Protein AF-A0A6N9YIL5-F1 (afdb_monomer_lite)

Structure (mmCIF, N/CA/C/O backbone):
data_AF-A0A6N9YIL5-F1
#
_entry.id   AF-A0A6N9YIL5-F1
#
loop_
_atom_site.group_PDB
_atom_site.id
_atom_site.type_symbol
_atom_site.label_atom_id
_atom_site.label_alt_id
_atom_site.label_comp_id
_atom_site.label_asym_id
_atom_site.label_entity_id
_atom_site.label_seq_id
_atom_site.pdbx_PDB_ins_code
_atom_site.Cartn_x
_atom_site.Cartn_y
_atom_site.Cartn_z
_atom_site.occupancy
_atom_site.B_iso_or_equiv
_atom_site.auth_seq_id
_atom_site.auth_comp_id
_atom_site.auth_asym_id
_atom_site.auth_atom_id
_atom_site.pdbx_PDB_model_num
ATOM 1 N N . MET A 1 1 ? 36.098 5.015 -19.341 1.00 90.00 1 MET A N 1
ATOM 2 C CA . MET A 1 1 ? 34.855 4.485 -19.940 1.00 90.00 1 MET A CA 1
ATOM 3 C C . MET A 1 1 ? 35.138 4.048 -21.368 1.00 90.00 1 MET A C 1
ATOM 5 O O . MET A 1 1 ? 35.961 4.686 -22.015 1.00 90.00 1 MET A O 1
ATOM 9 N N . ARG A 1 2 ? 34.503 2.974 -21.845 1.00 93.44 2 ARG A N 1
ATOM 10 C CA . ARG A 1 2 ? 34.667 2.444 -23.203 1.00 93.44 2 ARG A CA 1
ATOM 11 C C . ARG A 1 2 ? 33.341 1.907 -23.737 1.00 93.44 2 ARG A C 1
ATOM 13 O O . ARG A 1 2 ? 32.679 1.132 -23.049 1.00 93.44 2 ARG A O 1
ATOM 20 N N . PHE A 1 3 ? 33.010 2.292 -24.968 1.00 94.31 3 PHE A N 1
ATOM 21 C CA . PHE A 1 3 ? 31.933 1.677 -25.737 1.00 94.31 3 PHE A CA 1
ATOM 22 C C . PHE A 1 3 ? 32.391 0.345 -26.330 1.00 94.31 3 PHE A C 1
ATOM 24 O O . PHE A 1 3 ? 33.529 0.212 -26.794 1.00 94.31 3 PHE A O 1
ATOM 31 N N . ARG A 1 4 ? 31.501 -0.643 -26.320 1.00 94.94 4 ARG A N 1
ATOM 32 C CA . ARG A 1 4 ? 31.689 -1.943 -26.968 1.00 94.94 4 ARG A CA 1
ATOM 33 C C . ARG A 1 4 ? 30.410 -2.325 -27.693 1.00 94.94 4 ARG A C 1
ATOM 35 O O . ARG A 1 4 ? 29.337 -2.195 -27.113 1.00 94.94 4 ARG A O 1
ATOM 42 N N . LEU A 1 5 ? 30.534 -2.814 -28.924 1.00 96.19 5 LEU A N 1
ATOM 43 C CA . LEU A 1 5 ? 29.415 -3.436 -29.628 1.00 96.19 5 LEU A CA 1
ATOM 44 C C . LEU A 1 5 ? 28.985 -4.708 -28.892 1.00 96.19 5 LEU A C 1
ATOM 46 O O . LEU A 1 5 ? 29.824 -5.466 -28.397 1.00 96.19 5 LEU A O 1
ATOM 50 N N . LEU A 1 6 ? 27.677 -4.913 -28.814 1.00 93.75 6 LEU A N 1
ATOM 51 C CA . LEU A 1 6 ? 27.057 -6.111 -28.269 1.00 93.75 6 LEU A CA 1
ATOM 52 C C . LEU A 1 6 ? 26.468 -6.917 -29.429 1.00 93.75 6 LEU A C 1
ATOM 54 O O . LEU A 1 6 ? 25.328 -6.699 -29.831 1.00 93.75 6 LEU A O 1
ATOM 58 N N . GLY A 1 7 ? 27.258 -7.849 -29.959 1.00 93.19 7 GLY A N 1
ATOM 59 C CA . GLY A 1 7 ? 26.886 -8.643 -31.131 1.00 93.19 7 GLY A CA 1
ATOM 60 C C . GLY A 1 7 ? 27.132 -7.918 -32.454 1.00 93.19 7 GLY A C 1
ATOM 61 O O . GLY A 1 7 ? 27.893 -6.949 -32.516 1.00 93.19 7 GLY A O 1
ATOM 62 N N . ASP A 1 8 ? 26.502 -8.432 -33.507 1.00 95.44 8 ASP A N 1
ATOM 63 C CA . ASP A 1 8 ? 26.689 -7.957 -34.876 1.00 95.44 8 ASP A CA 1
ATOM 64 C C . ASP A 1 8 ? 25.850 -6.708 -35.185 1.00 95.44 8 ASP A C 1
ATOM 66 O O . ASP A 1 8 ? 24.827 -6.430 -34.553 1.00 95.44 8 ASP A O 1
ATOM 70 N N . VAL A 1 9 ? 26.293 -5.955 -36.193 1.00 95.50 9 VAL A N 1
ATOM 71 C CA . VAL A 1 9 ? 25.553 -4.822 -36.759 1.00 95.50 9 VAL A CA 1
ATOM 72 C C . VAL A 1 9 ? 24.594 -5.351 -37.825 1.00 95.50 9 VAL A C 1
ATOM 74 O O . VAL A 1 9 ? 25.020 -5.993 -38.783 1.00 95.50 9 VAL A O 1
ATOM 77 N N . ASP A 1 10 ? 23.309 -5.049 -37.677 1.00 95.25 10 ASP A N 1
ATOM 78 C CA . ASP A 1 10 ? 22.252 -5.416 -38.619 1.00 95.25 10 ASP A CA 1
ATOM 79 C C . ASP A 1 10 ? 22.014 -4.256 -39.594 1.00 95.25 10 ASP A C 1
ATOM 81 O O . ASP A 1 10 ? 21.494 -3.214 -39.196 1.00 95.25 10 ASP A O 1
ATOM 85 N N . ALA A 1 11 ? 22.447 -4.398 -40.849 1.00 93.00 11 ALA A N 1
ATOM 86 C CA . ALA A 1 11 ? 22.425 -3.325 -41.842 1.00 93.00 11 ALA A CA 1
ATOM 87 C C . ALA A 1 11 ? 21.609 -3.694 -43.086 1.00 93.00 11 ALA A C 1
ATOM 89 O O . ALA A 1 11 ? 21.810 -4.747 -43.692 1.00 93.00 11 ALA A O 1
ATOM 90 N N . HIS A 1 12 ? 20.714 -2.796 -43.502 1.00 90.19 12 HIS A N 1
ATOM 91 C CA . HIS A 1 12 ? 19.836 -2.996 -44.650 1.00 90.19 12 HIS A CA 1
ATOM 92 C C . HIS A 1 12 ? 19.341 -1.660 -45.232 1.00 90.19 12 HIS A C 1
ATOM 94 O O . HIS A 1 12 ? 18.956 -0.764 -44.487 1.00 90.19 12 HIS A O 1
ATOM 100 N N . HIS A 1 13 ? 19.330 -1.524 -46.566 1.00 89.75 13 HIS A N 1
ATOM 101 C CA . HIS A 1 13 ? 18.801 -0.358 -47.305 1.00 89.75 13 HIS A CA 1
ATOM 102 C C . HIS A 1 13 ? 19.190 1.026 -46.737 1.00 89.75 13 HIS A C 1
ATOM 104 O O . HIS A 1 13 ? 18.329 1.876 -46.512 1.00 89.75 13 HIS A O 1
ATOM 110 N N . GLY A 1 14 ? 20.482 1.260 -46.486 1.00 92.44 14 GLY A N 1
ATOM 111 C CA . GLY A 1 14 ? 20.960 2.554 -45.974 1.00 92.44 14 GLY A CA 1
ATOM 112 C C . GLY A 1 14 ? 20.633 2.804 -44.498 1.00 92.44 14 GLY A C 1
ATOM 113 O O . GLY A 1 14 ? 20.728 3.933 -44.027 1.00 92.44 14 GLY A O 1
ATOM 114 N N . GLN A 1 15 ? 20.249 1.767 -43.755 1.00 95.81 15 GLN A N 1
ATOM 115 C CA . GLN A 1 15 ? 20.054 1.810 -42.311 1.00 95.81 15 GLN A CA 1
ATOM 116 C C . GLN A 1 15 ? 20.918 0.754 -41.638 1.00 95.81 15 GLN A C 1
ATOM 118 O O . GLN A 1 15 ? 21.171 -0.305 -42.213 1.00 95.81 15 GLN A O 1
ATOM 123 N N . ALA A 1 16 ? 21.353 1.027 -40.414 1.00 95.88 16 ALA A N 1
ATOM 124 C CA . ALA A 1 16 ? 22.000 0.038 -39.570 1.00 95.88 16 ALA A CA 1
ATOM 125 C C . ALA A 1 16 ? 21.483 0.135 -38.138 1.00 95.88 16 ALA A C 1
ATOM 127 O O . ALA A 1 16 ? 21.302 1.224 -37.603 1.00 95.88 16 ALA A O 1
ATOM 128 N N . ARG A 1 17 ? 21.268 -1.017 -37.515 1.00 96.44 17 ARG A N 1
ATOM 129 C CA . ARG A 1 17 ? 20.918 -1.158 -36.108 1.00 96.44 17 ARG A CA 1
ATOM 130 C C . ARG A 1 17 ? 22.032 -1.909 -35.402 1.00 96.44 17 ARG A C 1
ATOM 132 O O . ARG A 1 17 ? 22.473 -2.957 -35.870 1.00 96.44 17 ARG A O 1
ATOM 139 N N . PHE A 1 18 ? 22.459 -1.409 -34.253 1.00 96.75 18 PHE A N 1
ATOM 140 C CA . PHE A 1 18 ? 23.484 -2.071 -33.455 1.00 96.75 18 PHE A CA 1
ATOM 141 C C . PHE A 1 18 ? 23.266 -1.840 -31.970 1.00 96.75 18 PHE A C 1
ATOM 143 O O . PHE A 1 18 ? 22.804 -0.782 -31.548 1.00 96.75 18 PHE A O 1
ATOM 150 N N . ARG A 1 19 ? 23.619 -2.845 -31.171 1.00 97.50 19 ARG A N 1
ATOM 151 C CA . ARG A 1 19 ? 23.591 -2.754 -29.713 1.00 97.50 19 ARG A CA 1
ATOM 152 C C . ARG A 1 19 ? 24.973 -2.409 -29.190 1.00 97.50 19 ARG A C 1
ATOM 154 O O . ARG A 1 19 ? 25.985 -2.833 -29.752 1.00 97.50 19 ARG A O 1
ATOM 161 N N . TRP A 1 20 ? 25.027 -1.673 -28.093 1.00 96.94 20 TRP A N 1
ATOM 162 C CA . TRP A 1 20 ? 26.274 -1.250 -27.480 1.00 96.94 20 TRP A CA 1
ATOM 163 C C . TRP A 1 20 ? 26.178 -1.227 -25.952 1.00 96.94 20 TRP A C 1
ATOM 165 O O . TRP A 1 20 ? 25.104 -1.138 -25.361 1.00 96.94 20 TRP A O 1
ATOM 175 N N . ALA A 1 21 ? 27.337 -1.318 -25.307 1.00 96.12 21 ALA A N 1
ATOM 176 C CA . ALA A 1 21 ? 27.515 -1.168 -23.869 1.00 96.12 21 ALA A CA 1
ATOM 177 C C . ALA A 1 21 ? 28.575 -0.105 -23.571 1.00 96.12 21 ALA A C 1
ATOM 179 O O . ALA A 1 21 ? 29.619 -0.079 -24.226 1.00 96.12 21 ALA A O 1
ATOM 180 N N . LEU A 1 22 ? 28.348 0.708 -22.538 1.00 95.81 22 LEU A N 1
ATOM 181 C CA . LEU A 1 22 ? 29.335 1.618 -21.958 1.00 95.81 22 LEU A CA 1
ATOM 182 C C . LEU A 1 22 ? 29.751 1.102 -20.580 1.00 95.81 22 LEU A C 1
ATOM 184 O O . LEU A 1 22 ? 28.914 0.933 -19.695 1.00 95.81 22 LEU A O 1
ATOM 188 N N . ALA A 1 23 ? 31.048 0.868 -20.390 1.00 93.56 23 ALA A N 1
ATOM 189 C CA . ALA A 1 23 ? 31.595 0.360 -19.131 1.00 93.56 23 ALA A CA 1
ATOM 190 C C . ALA A 1 23 ? 32.925 1.044 -18.765 1.00 93.56 23 ALA A C 1
ATOM 192 O O . ALA A 1 23 ? 33.655 1.500 -19.659 1.00 93.56 23 ALA A O 1
ATOM 193 N N . PRO A 1 24 ? 33.313 1.083 -17.478 1.00 93.69 24 PRO A N 1
ATOM 194 C CA . PRO A 1 24 ? 34.721 1.160 -17.104 1.00 93.69 24 PRO A CA 1
ATOM 195 C C . PRO A 1 24 ? 35.503 -0.009 -17.729 1.00 93.69 24 PRO A C 1
ATOM 197 O O . PRO A 1 24 ? 34.929 -1.026 -18.120 1.00 93.69 24 PRO A O 1
ATOM 200 N N . VAL A 1 25 ? 36.818 0.151 -17.880 1.00 90.12 25 VAL A N 1
ATOM 201 C CA . VAL A 1 25 ? 37.656 -0.918 -18.445 1.00 90.12 25 VAL A CA 1
ATOM 202 C C . VAL A 1 25 ? 37.579 -2.140 -17.519 1.00 90.12 25 VAL A C 1
ATOM 204 O O . VAL A 1 25 ? 37.615 -1.979 -16.303 1.00 90.12 25 VAL A O 1
ATOM 207 N N . ASP A 1 26 ? 37.394 -3.327 -18.101 1.00 85.88 26 ASP A N 1
ATOM 208 C CA . ASP A 1 26 ? 37.280 -4.620 -17.402 1.00 85.88 26 ASP A CA 1
ATOM 209 C C . ASP A 1 26 ? 36.191 -4.690 -16.315 1.00 85.88 26 ASP A C 1
ATOM 211 O O . ASP A 1 26 ? 36.299 -5.441 -15.350 1.00 85.88 26 ASP A O 1
ATOM 215 N N . SER A 1 27 ? 35.124 -3.904 -16.472 1.00 89.31 27 SER A N 1
ATOM 216 C CA . SER A 1 27 ? 33.974 -3.868 -15.559 1.00 89.31 27 SER A CA 1
ATOM 217 C C . SER A 1 27 ? 32.656 -4.136 -16.290 1.00 89.31 27 SER A C 1
ATOM 219 O O . SER A 1 27 ? 32.584 -4.100 -17.526 1.00 89.31 27 SER A O 1
ATOM 221 N N . GLU A 1 28 ? 31.593 -4.385 -15.525 1.00 89.38 28 GLU A N 1
ATOM 222 C CA . GLU A 1 28 ? 30.248 -4.535 -16.079 1.00 89.38 28 GLU A CA 1
ATOM 223 C C . GLU A 1 28 ? 29.730 -3.232 -16.725 1.00 89.38 28 GLU A C 1
ATOM 225 O O . GLU A 1 28 ? 30.104 -2.130 -16.303 1.00 89.38 28 GLU A O 1
ATOM 230 N N . PRO A 1 29 ? 28.878 -3.330 -17.766 1.00 90.25 29 PRO A N 1
ATOM 231 C CA . PRO A 1 29 ? 28.235 -2.171 -18.375 1.00 90.25 29 PRO A CA 1
ATOM 232 C C . PRO A 1 29 ? 27.366 -1.390 -17.390 1.00 90.25 29 PRO A C 1
ATOM 234 O O . PRO A 1 29 ? 26.457 -1.944 -16.775 1.00 90.25 29 PRO A O 1
ATOM 237 N N . VAL A 1 30 ? 27.602 -0.081 -17.319 1.00 90.44 30 VAL A N 1
ATOM 238 C CA . VAL A 1 30 ? 26.740 0.863 -16.591 1.00 90.44 30 VAL A CA 1
ATOM 239 C C . VAL A 1 30 ? 25.609 1.390 -17.470 1.00 90.44 30 VAL A C 1
ATOM 241 O O . VAL A 1 30 ? 24.581 1.813 -16.953 1.00 90.44 30 VAL A O 1
ATOM 244 N N . VAL A 1 31 ? 25.784 1.344 -18.795 1.00 93.25 31 VAL A N 1
ATOM 245 C CA . VAL A 1 31 ? 24.743 1.670 -19.775 1.00 93.25 31 VAL A CA 1
ATOM 246 C C . VAL A 1 31 ? 24.722 0.600 -20.860 1.00 93.25 31 VAL A C 1
ATOM 248 O O . VAL A 1 31 ? 25.783 0.189 -21.341 1.00 93.25 31 VAL A O 1
ATOM 251 N N . ILE A 1 32 ? 23.528 0.161 -21.243 1.00 94.06 32 ILE A N 1
ATOM 252 C CA . ILE A 1 32 ? 23.272 -0.716 -22.386 1.00 94.06 32 ILE A CA 1
ATOM 253 C C . ILE A 1 32 ? 22.226 -0.023 -23.250 1.00 94.06 32 ILE A C 1
ATOM 255 O O . ILE A 1 32 ? 21.231 0.481 -22.734 1.00 94.06 32 ILE A O 1
ATOM 259 N N . GLY A 1 33 ? 22.453 0.008 -24.554 1.00 94.56 33 GLY A N 1
ATOM 260 C CA . GLY A 1 33 ? 21.517 0.605 -25.491 1.00 94.56 33 GLY A CA 1
ATOM 261 C C . GLY A 1 33 ? 21.621 -0.004 -26.873 1.00 94.56 33 GLY A C 1
ATOM 262 O O . GLY A 1 33 ? 22.456 -0.876 -27.147 1.00 94.56 33 GLY A O 1
ATOM 263 N N . PHE A 1 34 ? 20.764 0.479 -27.757 1.00 96.25 34 PHE A N 1
ATOM 264 C CA . PHE A 1 34 ? 20.868 0.228 -29.178 1.00 96.25 34 PHE A CA 1
ATOM 265 C C . PHE A 1 34 ? 20.552 1.499 -29.947 1.00 96.25 34 PHE A C 1
ATOM 267 O O . PHE A 1 34 ? 19.676 2.273 -29.568 1.00 96.25 34 PHE A O 1
ATOM 274 N N . ASP A 1 35 ? 21.249 1.673 -31.061 1.00 96.81 35 ASP A N 1
ATOM 275 C CA . ASP A 1 35 ? 21.039 2.806 -31.944 1.00 96.81 35 ASP A CA 1
ATOM 276 C C . ASP A 1 35 ? 20.589 2.294 -33.309 1.00 96.81 35 ASP A C 1
ATOM 278 O O . ASP A 1 35 ? 21.014 1.229 -33.775 1.00 96.81 35 ASP A O 1
ATOM 282 N N . VAL A 1 36 ? 19.732 3.077 -33.955 1.00 96.81 36 VAL A N 1
ATOM 283 C CA . VAL A 1 36 ? 19.410 2.947 -35.374 1.00 96.81 36 VAL A CA 1
ATOM 284 C C . VAL A 1 36 ? 19.968 4.167 -36.087 1.00 96.81 36 VAL A C 1
ATOM 286 O O . VAL A 1 36 ? 19.649 5.304 -35.737 1.00 96.81 36 VAL A O 1
ATOM 289 N N . VAL A 1 37 ? 20.804 3.937 -37.092 1.00 97.25 37 VAL A N 1
ATOM 290 C CA . VAL A 1 37 ? 21.405 4.987 -37.911 1.00 97.25 37 VAL A CA 1
ATOM 291 C C . VAL A 1 37 ? 20.920 4.888 -39.347 1.00 97.25 37 VAL A C 1
ATOM 293 O O . VAL A 1 37 ? 20.728 3.788 -39.863 1.00 97.25 37 VAL A O 1
ATOM 296 N N . THR A 1 38 ? 20.753 6.030 -40.008 1.00 97.38 38 THR A N 1
ATOM 297 C CA . THR A 1 38 ? 20.577 6.108 -41.466 1.00 97.38 38 THR A CA 1
ATOM 298 C C . THR A 1 38 ? 21.842 6.681 -42.091 1.00 97.38 38 THR A C 1
ATOM 300 O O . THR A 1 38 ? 22.466 7.573 -41.511 1.00 97.38 38 THR A O 1
ATOM 303 N N . VAL A 1 39 ? 22.208 6.203 -43.277 1.00 95.62 39 VAL A N 1
ATOM 304 C CA . VAL A 1 39 ? 23.329 6.716 -44.073 1.00 95.62 39 VAL A CA 1
ATOM 305 C C . VAL A 1 39 ? 22.845 7.233 -45.428 1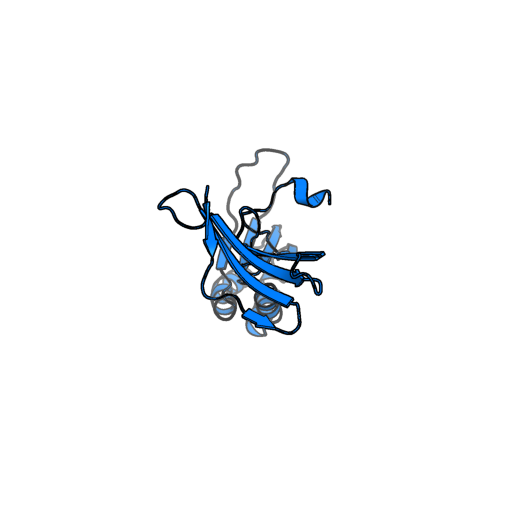.00 95.62 39 VAL A C 1
ATOM 307 O O . VAL A 1 39 ? 21.826 6.771 -45.939 1.00 95.62 39 VAL A O 1
ATOM 310 N N . ASN A 1 40 ? 23.547 8.209 -46.002 1.00 93.44 40 ASN A N 1
ATOM 311 C CA . ASN A 1 40 ? 23.330 8.634 -47.387 1.00 93.44 40 ASN A CA 1
ATOM 312 C C . ASN A 1 40 ? 24.062 7.710 -48.384 1.00 93.44 40 ASN A C 1
ATOM 314 O O . ASN A 1 40 ? 24.760 6.778 -47.983 1.00 93.44 40 ASN A O 1
ATOM 318 N N . ASP A 1 41 ? 23.933 7.998 -49.682 1.00 90.81 41 ASP A N 1
ATOM 319 C CA . ASP A 1 41 ? 24.562 7.216 -50.761 1.00 90.81 41 ASP A CA 1
ATOM 320 C C . ASP A 1 41 ? 26.103 7.216 -50.703 1.00 90.81 41 ASP A C 1
ATOM 322 O O . ASP A 1 41 ? 26.739 6.278 -51.180 1.00 90.81 41 ASP A O 1
ATOM 326 N N . ASP A 1 42 ? 26.707 8.222 -50.059 1.00 92.31 42 ASP A N 1
ATOM 327 C CA . ASP A 1 42 ? 28.155 8.305 -49.816 1.00 92.31 42 ASP A CA 1
ATOM 328 C C . ASP A 1 42 ? 28.599 7.506 -48.571 1.00 92.31 42 ASP A C 1
ATOM 330 O O . ASP A 1 42 ? 29.777 7.505 -48.208 1.00 92.31 42 ASP A O 1
ATOM 334 N N . GLY A 1 43 ? 27.664 6.838 -47.884 1.00 87.19 43 GLY A N 1
ATOM 335 C CA . GLY A 1 43 ? 27.914 6.063 -46.668 1.00 87.19 43 GLY A CA 1
ATOM 336 C C . GLY A 1 43 ? 28.075 6.904 -45.397 1.00 87.19 43 GLY A C 1
ATOM 337 O O . GLY A 1 43 ? 28.497 6.381 -44.365 1.00 87.19 43 GLY A O 1
ATOM 338 N N . LEU A 1 44 ? 27.745 8.198 -45.440 1.00 94.25 44 LEU A N 1
ATOM 339 C CA . LEU A 1 44 ? 27.817 9.097 -44.289 1.00 94.25 44 LEU A CA 1
ATOM 340 C C . LEU A 1 44 ? 26.543 9.008 -43.451 1.00 94.25 44 LEU A C 1
ATOM 342 O O . LEU A 1 44 ? 25.438 9.056 -43.987 1.00 94.25 44 LEU A O 1
ATOM 346 N N . ILE A 1 45 ? 26.697 8.936 -42.126 1.00 96.38 45 ILE A N 1
ATOM 347 C CA . ILE A 1 45 ? 25.574 8.939 -41.179 1.00 96.38 45 ILE A CA 1
ATOM 348 C C . ILE A 1 45 ? 24.830 10.276 -41.262 1.00 96.38 45 ILE A C 1
ATOM 350 O O . ILE A 1 45 ? 25.426 11.340 -41.103 1.00 96.38 45 ILE A O 1
ATOM 354 N N . THR A 1 46 ? 23.517 10.211 -41.467 1.00 96.94 46 THR A N 1
ATOM 355 C CA . THR A 1 46 ? 22.622 11.374 -41.552 1.00 96.94 46 THR A CA 1
ATOM 356 C C . THR A 1 46 ? 21.661 11.477 -40.374 1.00 96.94 46 THR A C 1
ATOM 358 O O . THR A 1 46 ? 21.191 12.568 -40.062 1.00 96.94 46 THR A O 1
ATOM 361 N N . THR A 1 47 ? 21.347 10.370 -39.698 1.00 96.75 47 THR A N 1
ATOM 362 C CA . THR A 1 47 ? 20.503 10.352 -38.494 1.00 96.75 47 THR A CA 1
ATOM 363 C C . THR A 1 47 ? 20.976 9.265 -37.543 1.00 96.75 47 THR A C 1
ATOM 365 O O . THR A 1 47 ? 21.414 8.202 -37.979 1.00 96.75 47 THR A O 1
ATOM 368 N N . VAL A 1 48 ? 20.867 9.544 -36.244 1.00 96.50 48 VAL A N 1
ATOM 369 C CA . VAL A 1 48 ? 21.084 8.591 -35.153 1.00 96.50 48 VAL A CA 1
ATOM 370 C C . VAL A 1 48 ? 19.871 8.667 -34.230 1.00 96.50 48 VAL A C 1
ATOM 372 O O . VAL A 1 48 ? 19.574 9.732 -33.691 1.00 96.50 48 VAL A O 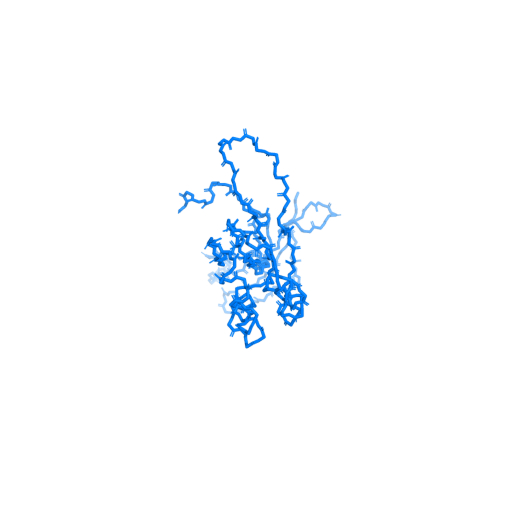1
ATOM 375 N N . LEU A 1 49 ? 19.165 7.552 -34.066 1.00 95.81 49 LEU A N 1
ATOM 376 C CA . LEU A 1 49 ? 18.087 7.378 -33.095 1.00 95.81 49 LEU A CA 1
ATOM 377 C C . LEU A 1 49 ? 18.581 6.422 -32.009 1.00 95.81 49 LEU A C 1
ATOM 379 O O . LEU A 1 49 ? 18.795 5.244 -32.291 1.00 95.81 49 LEU A O 1
ATOM 383 N N . GLY A 1 50 ? 18.794 6.940 -30.800 1.00 93.50 50 GLY A N 1
ATOM 384 C CA . GLY A 1 50 ? 19.324 6.173 -29.673 1.00 93.50 50 GLY A CA 1
ATOM 385 C C . GLY A 1 50 ? 18.235 5.719 -28.706 1.00 93.50 50 GLY A C 1
ATOM 386 O O . GLY A 1 50 ? 17.335 6.491 -28.369 1.00 93.50 50 GLY A O 1
ATOM 387 N N . PHE A 1 51 ? 18.354 4.482 -28.235 1.00 92.12 51 PHE A N 1
ATOM 388 C CA . PHE A 1 51 ? 17.482 3.860 -27.243 1.00 92.12 51 PHE A CA 1
ATOM 389 C C . PHE A 1 51 ? 18.342 3.256 -26.132 1.00 92.12 51 PHE A C 1
ATOM 391 O O . PHE A 1 51 ? 19.397 2.673 -26.393 1.00 92.12 51 PHE A O 1
ATOM 398 N N . LEU A 1 52 ? 17.908 3.404 -24.884 1.00 90.81 52 LEU A N 1
ATOM 399 C CA . LEU A 1 52 ? 18.624 2.895 -23.719 1.00 90.81 52 LEU A CA 1
ATOM 400 C C . LEU A 1 52 ? 17.805 1.769 -23.090 1.00 90.81 52 LEU A C 1
ATOM 402 O O . LEU A 1 52 ? 16.675 2.004 -22.687 1.00 90.81 52 LEU A O 1
ATOM 406 N N . ASP A 1 53 ? 18.403 0.581 -23.002 1.00 85.00 53 ASP A N 1
ATOM 407 C CA . ASP A 1 53 ? 17.835 -0.599 -22.329 1.00 85.00 53 ASP A CA 1
ATOM 408 C C . ASP A 1 53 ? 18.221 -0.633 -20.834 1.00 85.00 53 ASP A C 1
ATOM 410 O O . ASP A 1 53 ? 17.666 -1.373 -20.031 1.00 85.00 53 ASP A O 1
ATOM 414 N N . ARG A 1 54 ? 19.295 0.074 -20.466 1.00 84.44 54 ARG A N 1
ATOM 415 C CA . ARG A 1 54 ? 19.777 0.219 -19.089 1.00 84.44 54 ARG A CA 1
ATOM 416 C C . ARG A 1 54 ? 20.601 1.488 -19.005 1.00 84.44 54 ARG A C 1
ATOM 418 O O . ARG A 1 54 ? 21.560 1.632 -19.758 1.00 84.44 54 ARG A O 1
ATOM 425 N N . ALA A 1 55 ? 20.312 2.357 -18.047 1.00 85.44 55 ALA A N 1
ATOM 426 C CA . ALA A 1 55 ? 21.206 3.438 -17.646 1.00 85.44 55 ALA A CA 1
ATOM 427 C C . ALA A 1 55 ? 20.949 3.808 -16.178 1.00 85.44 55 ALA A C 1
ATOM 429 O O . ALA A 1 55 ? 19.894 3.470 -15.643 1.00 85.44 55 ALA A O 1
ATOM 430 N N . PRO A 1 56 ? 21.864 4.529 -15.510 1.00 77.19 56 PRO A N 1
ATOM 431 C CA . PRO A 1 56 ? 21.575 5.092 -14.198 1.00 77.19 56 PRO A CA 1
ATOM 432 C C . PRO A 1 56 ? 20.313 5.969 -14.263 1.00 77.19 56 PRO A C 1
ATOM 434 O O . PRO A 1 56 ? 20.274 6.927 -15.033 1.00 77.19 56 PRO A O 1
ATOM 437 N N . GLY A 1 57 ? 19.286 5.625 -13.483 1.00 67.06 57 GLY A N 1
ATOM 438 C CA . GLY A 1 57 ? 17.993 6.323 -13.471 1.00 67.06 57 GLY A CA 1
ATOM 439 C C . GLY A 1 57 ? 16.971 5.846 -14.514 1.00 67.06 57 GLY A C 1
ATOM 440 O O . GLY A 1 57 ? 15.865 6.377 -14.541 1.00 67.06 57 GLY A O 1
ATOM 441 N N . LEU A 1 58 ? 17.310 4.856 -15.347 1.00 67.00 58 LEU A N 1
ATOM 442 C CA . LEU A 1 58 ? 16.364 4.119 -16.191 1.00 67.00 58 LEU A CA 1
ATOM 443 C C . LEU A 1 58 ? 15.940 2.849 -15.442 1.00 67.00 58 LEU A C 1
ATOM 445 O O . LEU A 1 58 ? 16.667 1.856 -15.433 1.00 67.00 58 LEU A O 1
ATOM 449 N N . ASN A 1 59 ? 14.789 2.912 -14.771 1.00 57.84 59 ASN A N 1
ATOM 450 C CA . ASN A 1 59 ? 14.176 1.773 -14.089 1.00 57.84 59 ASN A CA 1
ATOM 451 C C . ASN A 1 59 ? 13.142 1.135 -15.033 1.00 57.84 59 ASN A C 1
ATOM 453 O O . ASN A 1 59 ? 11.987 1.548 -15.048 1.00 57.84 59 ASN A O 1
ATOM 457 N N . ASP A 1 60 ? 13.561 0.149 -15.834 1.00 54.28 60 ASP A N 1
ATOM 458 C CA . ASP A 1 60 ? 12.660 -0.617 -16.721 1.00 54.28 60 ASP A CA 1
ATOM 459 C C . ASP A 1 60 ? 11.901 -1.744 -15.992 1.00 54.28 60 ASP A C 1
ATOM 461 O O . ASP A 1 60 ? 10.996 -2.361 -16.553 1.00 54.28 60 ASP A O 1
ATOM 465 N N . GLU A 1 61 ? 12.210 -1.986 -14.719 1.00 50.5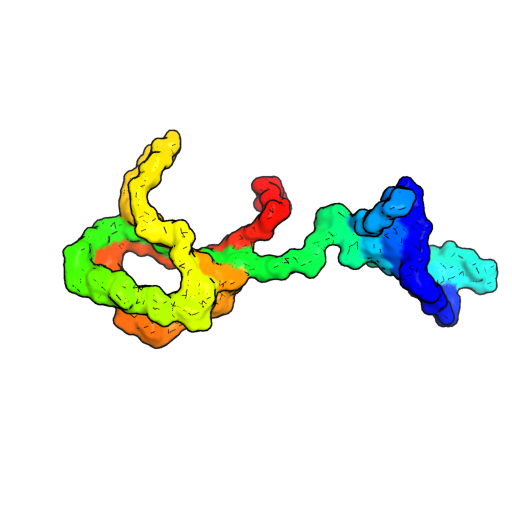6 61 GLU A N 1
ATOM 466 C CA . GLU A 1 61 ? 11.383 -2.795 -13.825 1.00 50.56 61 GLU A CA 1
ATOM 467 C C . GLU A 1 61 ? 10.622 -1.852 -12.896 1.00 50.56 61 GLU A C 1
ATOM 469 O O . GLU A 1 61 ? 11.046 -1.555 -11.781 1.00 50.56 61 GLU A O 1
ATOM 474 N N . VAL A 1 62 ? 9.470 -1.366 -13.362 1.00 54.66 62 VAL A N 1
ATOM 475 C CA . VAL A 1 62 ? 8.423 -0.958 -12.427 1.00 54.66 62 VAL A CA 1
ATOM 476 C C . VAL A 1 62 ? 7.945 -2.257 -11.786 1.00 54.66 62 VAL A C 1
ATOM 478 O O . VAL A 1 62 ? 7.056 -2.921 -12.324 1.00 54.66 62 VAL A O 1
ATOM 481 N N . GLU A 1 63 ? 8.556 -2.669 -10.669 1.00 55.66 63 GLU A N 1
ATOM 482 C CA . GLU A 1 63 ? 7.831 -3.550 -9.753 1.00 55.66 63 GLU A CA 1
ATOM 483 C C . GLU A 1 63 ? 6.474 -2.872 -9.527 1.00 55.66 63 GLU A C 1
ATOM 485 O O . GLU A 1 63 ? 6.453 -1.681 -9.190 1.00 55.66 63 GLU A O 1
ATOM 490 N N . PRO A 1 64 ? 5.347 -3.551 -9.817 1.00 61.69 64 PRO A N 1
ATOM 491 C CA . PRO A 1 64 ? 4.044 -2.924 -9.704 1.00 61.69 64 PRO A CA 1
ATOM 492 C C . PRO A 1 64 ? 3.934 -2.331 -8.305 1.00 61.69 64 PRO A C 1
ATOM 494 O O . PRO A 1 64 ? 4.240 -3.000 -7.316 1.00 61.69 64 PRO A O 1
ATOM 497 N N . ALA A 1 65 ? 3.563 -1.052 -8.244 1.00 76.75 65 ALA A N 1
ATOM 498 C CA . ALA A 1 65 ? 3.452 -0.351 -6.980 1.00 76.75 65 ALA A CA 1
ATOM 499 C C . ALA A 1 65 ? 2.577 -1.182 -6.037 1.00 76.75 65 ALA A C 1
ATOM 501 O O . ALA A 1 65 ? 1.428 -1.502 -6.359 1.00 76.75 65 ALA A O 1
ATOM 502 N N . ARG A 1 66 ? 3.138 -1.552 -4.883 1.00 93.19 66 ARG A N 1
ATOM 503 C CA . ARG A 1 66 ? 2.387 -2.283 -3.864 1.00 93.19 66 ARG A CA 1
ATOM 504 C C . ARG A 1 66 ? 1.186 -1.451 -3.451 1.00 93.19 66 ARG A C 1
ATOM 506 O O . ARG A 1 66 ? 1.286 -0.230 -3.352 1.00 93.19 66 ARG A O 1
ATOM 513 N N . THR A 1 67 ? 0.069 -2.094 -3.149 1.00 97.69 67 THR A N 1
ATOM 514 C CA . THR A 1 67 ? -1.123 -1.380 -2.680 1.00 97.69 67 THR A CA 1
ATOM 515 C C . THR A 1 67 ? -1.326 -1.623 -1.201 1.00 97.69 67 THR A C 1
ATOM 517 O O . THR A 1 67 ? -1.241 -2.750 -0.715 1.00 97.69 67 THR A O 1
ATOM 520 N N . TYR A 1 68 ? -1.654 -0.557 -0.485 1.00 98.44 68 TYR A N 1
ATOM 521 C CA . TYR A 1 68 ? -1.907 -0.576 0.939 1.00 98.44 68 TYR A CA 1
ATOM 522 C C . TYR A 1 68 ? -3.391 -0.396 1.225 1.00 98.44 68 TYR A C 1
ATOM 524 O O . TYR A 1 68 ? -4.000 0.578 0.780 1.00 98.44 68 TYR A O 1
ATOM 532 N N . ALA A 1 69 ? -3.970 -1.306 2.008 1.00 98.56 69 ALA A N 1
ATOM 533 C CA . ALA A 1 69 ? -5.237 -1.043 2.676 1.00 98.56 69 ALA A CA 1
ATOM 534 C C . ALA A 1 69 ? -4.941 -0.407 4.033 1.00 98.56 69 ALA A C 1
ATOM 536 O O . ALA A 1 69 ? -4.351 -1.039 4.910 1.00 98.56 69 ALA A O 1
ATOM 537 N N . VAL A 1 70 ? -5.347 0.847 4.194 1.00 98.69 70 VAL A N 1
ATOM 538 C CA . VAL A 1 70 ? -5.131 1.624 5.411 1.00 98.69 70 VAL A CA 1
ATOM 539 C C . VAL A 1 70 ? -6.467 1.786 6.108 1.00 98.69 70 VAL A C 1
ATOM 541 O O . VAL A 1 70 ? -7.433 2.234 5.494 1.00 98.69 70 VAL A O 1
ATOM 544 N N . ALA A 1 71 ? -6.526 1.429 7.387 1.00 98.19 71 ALA A N 1
ATOM 545 C CA . ALA A 1 71 ? -7.663 1.714 8.242 1.00 98.19 71 ALA A CA 1
ATOM 546 C C . ALA A 1 71 ? -7.207 2.454 9.497 1.00 98.19 71 ALA A C 1
ATOM 548 O O . ALA A 1 71 ? -6.351 1.977 10.238 1.00 98.19 71 ALA A O 1
ATOM 549 N N . HIS A 1 72 ? -7.807 3.613 9.743 1.00 97.88 72 HIS A N 1
ATOM 550 C CA . HIS A 1 72 ? -7.654 4.353 10.989 1.00 97.88 72 HIS A CA 1
ATOM 551 C C . HIS A 1 72 ? -8.963 4.241 11.755 1.00 97.88 72 HIS A C 1
ATOM 553 O O . HIS A 1 72 ? -9.986 4.772 11.317 1.00 97.88 72 HIS A O 1
ATOM 559 N N . LEU A 1 73 ? -8.937 3.471 12.842 1.00 96.94 73 LEU A N 1
ATOM 560 C CA . LEU A 1 73 ? -10.118 3.108 13.615 1.00 96.94 73 LEU A CA 1
ATOM 561 C C . LEU A 1 73 ? -10.115 3.804 14.971 1.00 96.94 73 LEU A C 1
ATOM 563 O O . LEU A 1 73 ? -9.084 3.921 15.625 1.00 96.94 73 LEU A O 1
ATOM 567 N N . HIS A 1 74 ? -11.288 4.217 15.418 1.00 95.88 74 HIS A N 1
ATOM 568 C CA . HIS A 1 74 ? -11.533 4.777 16.738 1.00 95.88 74 HIS A CA 1
ATOM 569 C C . HIS A 1 74 ? -12.831 4.195 17.312 1.00 95.88 74 HIS A C 1
ATOM 571 O O . HIS A 1 74 ? -13.590 3.511 16.623 1.00 95.88 74 HIS A O 1
ATOM 577 N N . ASP A 1 75 ? -13.058 4.418 18.608 1.00 95.44 75 ASP A N 1
ATOM 578 C CA . ASP A 1 75 ? -14.240 3.925 19.330 1.00 95.44 75 ASP A CA 1
ATOM 579 C C . ASP A 1 75 ? -14.457 2.406 19.199 1.00 95.44 75 ASP A C 1
ATOM 581 O O . ASP A 1 75 ? -15.586 1.922 19.099 1.00 95.44 75 ASP A O 1
ATOM 585 N N . VAL A 1 76 ? -13.362 1.637 19.189 1.00 95.38 76 VAL A N 1
ATOM 586 C CA . VAL A 1 76 ? -13.408 0.176 19.063 1.00 95.38 76 VAL A CA 1
ATOM 587 C C . VAL A 1 76 ? -14.026 -0.432 20.322 1.00 95.38 76 VAL A C 1
ATOM 589 O O . VAL A 1 76 ? -13.460 -0.390 21.416 1.00 95.38 76 VAL A O 1
ATOM 592 N N . ARG A 1 77 ? -15.194 -1.048 20.157 1.00 96.44 77 ARG A N 1
ATOM 593 C CA . ARG A 1 77 ? -15.912 -1.769 21.206 1.00 96.44 77 ARG A CA 1
ATOM 594 C C . ARG A 1 77 ? -15.493 -3.231 21.187 1.00 96.44 77 ARG A C 1
ATOM 596 O O . ARG A 1 77 ? -16.023 -4.038 20.426 1.00 96.44 77 ARG A O 1
ATOM 603 N N . MET A 1 78 ? -14.521 -3.563 22.032 1.00 94.75 78 MET A N 1
ATOM 604 C CA . MET A 1 78 ? -14.068 -4.943 22.209 1.00 94.75 78 MET A CA 1
ATOM 605 C C . MET A 1 78 ? -15.217 -5.841 22.697 1.00 94.75 78 MET A C 1
ATOM 607 O O . MET A 1 78 ? -15.934 -5.490 23.633 1.00 94.75 78 MET A O 1
ATOM 611 N N . GLY A 1 79 ? -15.381 -7.002 22.057 1.00 96.50 79 GLY A N 1
ATOM 612 C CA . GLY A 1 79 ? -16.456 -7.966 22.305 1.00 96.50 79 GLY A CA 1
ATOM 613 C C . GLY A 1 79 ? -16.521 -9.032 21.206 1.00 96.50 79 GLY A C 1
ATOM 614 O O . GLY A 1 79 ? -15.648 -9.074 20.336 1.00 96.50 79 GLY A O 1
ATOM 615 N N . ASP A 1 80 ? -17.563 -9.866 21.217 1.00 97.62 80 ASP A N 1
ATOM 616 C CA . ASP A 1 80 ? -17.682 -11.042 20.337 1.00 97.62 80 ASP A CA 1
ATOM 617 C C . ASP A 1 80 ? -17.569 -10.710 18.842 1.00 97.62 80 ASP A C 1
ATOM 619 O O . ASP A 1 80 ? -16.951 -11.464 18.092 1.00 97.62 80 ASP A O 1
ATOM 623 N N . GLY A 1 81 ? -18.103 -9.562 18.407 1.00 97.44 81 GLY A N 1
ATOM 624 C CA . GLY A 1 81 ? -17.974 -9.094 17.023 1.00 97.44 81 GLY A CA 1
ATOM 625 C C . GLY A 1 81 ? -16.512 -8.883 16.623 1.00 97.44 81 GLY A C 1
ATOM 626 O O . GLY A 1 81 ? -16.027 -9.505 15.679 1.00 97.44 81 GLY A O 1
ATOM 627 N N . ILE A 1 82 ? -15.770 -8.075 17.385 1.00 97.56 82 ILE A N 1
ATOM 628 C CA . ILE A 1 82 ? -14.349 -7.821 17.106 1.00 97.56 82 ILE A CA 1
ATOM 629 C C . ILE A 1 82 ? -13.514 -9.100 17.237 1.00 9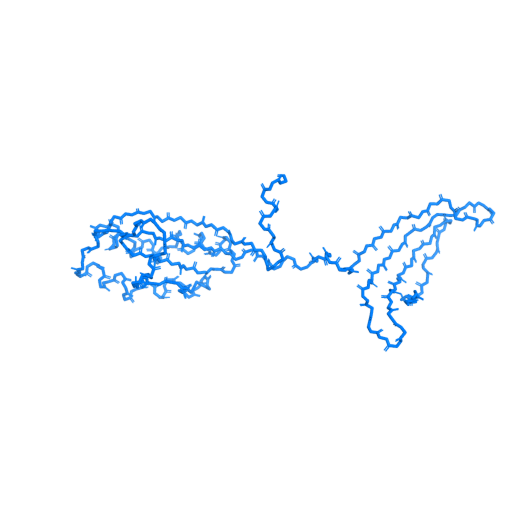7.56 82 ILE A C 1
ATOM 631 O O . ILE A 1 82 ? -12.659 -9.347 16.391 1.00 97.56 82 ILE A O 1
ATOM 635 N N . VAL A 1 83 ? -13.783 -9.956 18.228 1.00 98.12 83 VAL A N 1
ATOM 636 C CA . VAL A 1 83 ? -13.093 -11.252 18.364 1.00 98.12 83 VAL A CA 1
ATOM 637 C C . VAL A 1 83 ? -13.349 -12.143 17.144 1.00 98.12 83 VAL A C 1
ATOM 639 O O . VAL A 1 83 ? -12.413 -12.726 16.600 1.00 98.12 83 VAL A O 1
ATOM 642 N N . GLY A 1 84 ? -14.594 -12.215 16.668 1.00 98.12 84 GLY A N 1
ATOM 643 C CA . GLY A 1 84 ? -14.952 -12.953 15.457 1.00 98.12 84 GLY A CA 1
ATOM 644 C C . GLY A 1 84 ? -14.260 -12.410 14.205 1.00 98.12 84 GLY A C 1
ATOM 645 O O . GLY A 1 84 ? -13.746 -13.191 13.405 1.00 98.12 84 GLY A O 1
ATOM 646 N N . TYR A 1 85 ? -14.180 -11.083 14.065 1.00 98.19 85 TYR A N 1
ATOM 647 C CA . TYR A 1 85 ? -13.430 -10.435 12.988 1.00 98.19 85 TYR A CA 1
ATOM 648 C C . TYR A 1 85 ? -11.944 -10.818 13.021 1.00 98.19 85 TYR A C 1
ATOM 650 O O . TYR A 1 85 ? -11.404 -11.269 12.011 1.00 98.19 85 TYR A O 1
ATOM 658 N N . LEU A 1 86 ? -11.297 -10.681 14.184 1.00 97.38 86 LEU A N 1
ATOM 659 C CA . LEU A 1 86 ? -9.869 -10.962 14.358 1.00 97.38 86 LEU A CA 1
ATOM 660 C C . LEU A 1 86 ? -9.526 -12.433 14.101 1.00 97.38 86 LEU A C 1
ATOM 662 O O . LEU A 1 86 ? -8.487 -12.718 13.521 1.00 97.38 86 LEU A O 1
ATOM 666 N N . ASN A 1 87 ? -10.406 -13.364 14.469 1.00 98.12 87 ASN A N 1
ATOM 667 C CA . ASN A 1 87 ? -10.197 -14.785 14.188 1.00 98.12 87 ASN A CA 1
ATOM 668 C C . ASN A 1 87 ? -10.337 -15.132 12.696 1.00 98.12 87 ASN A C 1
ATOM 670 O O . ASN A 1 87 ? -9.778 -16.131 12.254 1.00 98.12 87 ASN A O 1
ATOM 674 N N . GLY A 1 88 ? -11.108 -14.354 11.928 1.00 97.56 88 GLY A N 1
ATOM 675 C CA . GLY A 1 88 ? -11.399 -14.650 10.522 1.00 97.56 88 GLY A CA 1
ATOM 676 C C . GLY A 1 88 ? -10.517 -13.916 9.512 1.00 97.56 88 GLY A C 1
ATOM 677 O O . GLY A 1 88 ? -10.372 -14.381 8.383 1.00 97.56 88 GLY A O 1
ATOM 678 N N . ILE A 1 89 ? -9.945 -12.768 9.881 1.00 98.25 89 ILE A N 1
ATOM 679 C CA . ILE A 1 89 ? -9.312 -11.845 8.929 1.00 98.25 89 ILE A CA 1
ATOM 680 C C . ILE A 1 89 ? -8.141 -12.464 8.157 1.00 98.25 89 ILE A C 1
ATOM 682 O O . ILE A 1 89 ? -8.084 -12.311 6.935 1.00 98.25 89 ILE A O 1
ATOM 686 N N . ASP A 1 90 ? -7.265 -13.218 8.824 1.00 98.06 90 ASP A N 1
ATOM 687 C CA . ASP A 1 90 ? -6.066 -13.805 8.210 1.00 98.06 90 ASP A CA 1
ATOM 688 C C . ASP A 1 90 ? -6.401 -14.762 7.058 1.00 98.06 90 ASP A C 1
ATOM 690 O O . ASP A 1 90 ? -5.740 -14.750 6.016 1.00 98.06 90 ASP A O 1
ATOM 694 N N . ASP A 1 91 ? -7.460 -15.563 7.207 1.00 98.19 91 ASP A N 1
ATOM 695 C CA . ASP A 1 91 ? -7.918 -16.483 6.161 1.00 98.19 91 ASP A CA 1
ATOM 696 C C . ASP A 1 91 ? -8.388 -15.735 4.910 1.00 98.19 91 ASP A C 1
ATOM 698 O O . ASP A 1 91 ? -8.218 -16.228 3.794 1.00 98.19 91 ASP A O 1
ATOM 702 N N . THR A 1 92 ? -8.952 -14.534 5.078 1.00 98.62 92 THR A N 1
ATOM 703 C CA . THR A 1 92 ? -9.408 -13.717 3.947 1.00 98.62 92 THR A CA 1
ATOM 704 C C . THR A 1 92 ? -8.248 -13.098 3.176 1.00 98.62 92 THR A C 1
ATOM 706 O O . THR A 1 92 ? -8.377 -12.893 1.974 1.00 98.62 92 THR A O 1
ATOM 709 N N . LEU A 1 93 ? -7.119 -12.824 3.839 1.00 98.50 93 LEU A N 1
ATOM 710 C CA . LEU A 1 93 ? -5.965 -12.143 3.246 1.00 98.50 93 LEU A CA 1
ATOM 711 C C . LEU A 1 93 ? -5.110 -13.075 2.384 1.00 98.50 93 LEU A C 1
ATOM 713 O O . LEU A 1 93 ? -4.658 -12.675 1.308 1.00 98.50 93 LEU A O 1
ATOM 717 N N . ARG A 1 94 ? -4.908 -14.324 2.833 1.00 97.31 94 ARG A N 1
ATOM 718 C CA . ARG A 1 94 ? -3.997 -15.289 2.187 1.00 97.31 94 ARG A CA 1
ATOM 719 C C . ARG A 1 94 ? -4.208 -15.452 0.672 1.00 97.31 94 ARG A C 1
ATOM 721 O O . ARG A 1 94 ? -3.203 -15.415 -0.035 1.00 97.31 94 ARG A O 1
ATOM 728 N N . PRO A 1 95 ? -5.439 -15.605 0.137 1.00 98.19 95 PRO A N 1
ATOM 729 C CA . PRO A 1 95 ? -5.650 -15.807 -1.301 1.00 98.19 95 PRO A CA 1
ATOM 730 C C . PRO A 1 95 ? -5.217 -14.624 -2.175 1.00 98.19 95 PRO A C 1
ATOM 732 O O . PRO A 1 95 ? -5.003 -14.801 -3.369 1.00 98.19 95 PRO A O 1
ATOM 735 N N . PHE A 1 96 ? -5.091 -13.433 -1.586 1.00 98.31 96 PHE A N 1
ATOM 736 C CA . PHE A 1 96 ? -4.763 -12.184 -2.275 1.00 98.31 96 PHE A CA 1
ATOM 737 C C . PHE A 1 96 ? -3.344 -11.692 -1.955 1.00 98.31 96 PHE A C 1
ATOM 739 O O . PHE A 1 96 ? -2.984 -10.574 -2.312 1.00 98.31 96 PHE A O 1
ATOM 746 N N . GLY A 1 97 ? -2.544 -12.491 -1.238 1.00 97.56 97 GLY A N 1
ATOM 747 C CA . GLY A 1 97 ? -1.194 -12.100 -0.824 1.00 97.56 97 GLY A CA 1
ATOM 748 C C . GLY A 1 97 ? -1.157 -10.950 0.189 1.00 97.56 97 GLY A C 1
ATOM 749 O O . GLY A 1 97 ? -0.118 -10.311 0.334 1.00 97.56 97 GLY A O 1
ATOM 750 N N . GLY A 1 98 ? -2.273 -10.677 0.874 1.00 98.06 98 GLY A N 1
ATOM 751 C CA . GLY A 1 98 ? -2.364 -9.617 1.874 1.00 98.06 98 GLY A CA 1
ATOM 752 C C . GLY A 1 98 ? -1.566 -9.949 3.137 1.00 98.06 98 GLY A C 1
ATOM 753 O O . GLY A 1 98 ? -1.625 -11.077 3.633 1.00 98.06 98 GLY A O 1
ATOM 754 N N . LYS A 1 99 ? -0.848 -8.969 3.691 1.00 97.50 99 LYS A N 1
ATOM 755 C CA . LYS A 1 99 ? -0.101 -9.116 4.955 1.00 97.50 99 LYS A CA 1
ATOM 756 C C . LYS A 1 99 ? -0.203 -7.876 5.836 1.00 97.50 99 LYS A C 1
ATOM 758 O O . LYS A 1 99 ? -0.237 -6.758 5.329 1.00 97.50 99 LYS A O 1
ATOM 763 N N . PHE A 1 100 ? -0.203 -8.062 7.154 1.00 97.81 100 PHE A N 1
ATOM 764 C CA . PHE A 1 100 ? -0.132 -6.951 8.103 1.00 97.81 100 PHE A CA 1
ATOM 765 C C . PHE A 1 100 ? 1.256 -6.302 8.094 1.00 97.81 100 PHE A C 1
ATOM 767 O O . PHE A 1 100 ? 2.267 -6.984 8.258 1.00 97.81 100 PHE A O 1
ATOM 774 N N . ILE A 1 101 ? 1.283 -4.978 7.948 1.00 97.69 101 ILE A N 1
ATOM 775 C CA . ILE A 1 101 ? 2.458 -4.122 8.165 1.00 97.69 101 ILE A CA 1
ATOM 776 C C . ILE A 1 101 ? 2.336 -3.406 9.513 1.00 97.69 101 ILE A C 1
ATOM 778 O O . ILE A 1 101 ? 3.291 -3.357 10.283 1.00 97.69 101 ILE A O 1
ATOM 782 N N . ILE A 1 102 ? 1.140 -2.892 9.818 1.00 97.75 102 ILE A N 1
ATOM 783 C CA . ILE A 1 102 ? 0.781 -2.273 11.100 1.00 97.75 102 ILE A CA 1
ATOM 784 C C . ILE A 1 102 ? -0.573 -2.852 11.522 1.00 97.75 102 ILE A C 1
ATOM 786 O O . ILE A 1 102 ? -1.475 -2.967 10.694 1.00 97.75 102 ILE A O 1
ATOM 790 N N . HIS A 1 103 ? -0.734 -3.222 12.793 1.00 95.88 103 HIS A N 1
ATOM 791 C CA . HIS A 1 103 ? -1.995 -3.749 13.328 1.00 95.88 103 HIS A CA 1
ATOM 792 C C . HIS A 1 103 ? -2.281 -3.153 14.714 1.00 95.88 103 HIS A C 1
ATOM 794 O O . HIS A 1 103 ? -2.288 -3.848 15.728 1.00 95.88 103 HIS A O 1
ATOM 800 N N . GLY A 1 104 ? -2.458 -1.834 14.754 1.00 90.12 104 GLY A N 1
ATOM 801 C CA . GLY A 1 104 ? -2.541 -1.060 15.988 1.00 90.12 104 GLY A CA 1
ATOM 802 C C . GLY A 1 104 ? -1.175 -0.875 16.655 1.00 90.12 104 GLY A C 1
ATOM 803 O O . GLY A 1 104 ? -0.125 -0.968 16.017 1.00 90.12 104 GLY A O 1
ATOM 804 N N . GLY A 1 105 ? -1.199 -0.602 17.958 1.00 86.56 105 GLY A N 1
ATOM 805 C CA . GLY A 1 105 ? -0.013 -0.301 18.762 1.00 86.56 105 GLY A CA 1
ATOM 806 C C . GLY A 1 105 ? 0.009 1.150 19.238 1.00 86.56 105 GLY A C 1
ATOM 807 O O . GLY A 1 105 ? -0.756 1.988 18.772 1.00 86.56 105 GLY A O 1
ATOM 808 N N . ARG A 1 106 ? 0.877 1.451 20.210 1.00 89.12 106 ARG A N 1
ATOM 809 C CA . ARG A 1 106 ? 1.029 2.816 20.735 1.00 89.12 106 ARG A CA 1
ATOM 810 C C . ARG A 1 106 ? 2.116 3.551 19.950 1.00 89.12 106 ARG A C 1
ATOM 812 O O . ARG A 1 106 ? 3.283 3.194 20.121 1.00 89.12 106 ARG A O 1
ATOM 819 N N . PRO A 1 107 ? 1.776 4.554 19.122 1.00 94.12 107 PRO A N 1
ATOM 820 C CA . PRO A 1 107 ? 2.792 5.350 18.458 1.00 94.12 107 PRO A CA 1
ATOM 821 C C . PRO A 1 107 ? 3.492 6.267 19.463 1.00 94.12 107 PRO A C 1
ATOM 823 O O . PRO A 1 107 ? 2.884 6.773 20.409 1.00 94.12 107 PRO A O 1
ATOM 826 N N . THR A 1 108 ? 4.771 6.532 19.216 1.00 96.69 108 THR A N 1
ATOM 827 C CA . THR A 1 108 ? 5.444 7.697 19.792 1.00 96.69 108 THR A CA 1
ATOM 828 C C . THR A 1 108 ? 5.043 8.911 18.965 1.00 96.69 108 THR A C 1
ATOM 830 O O . THR A 1 108 ? 5.471 9.048 17.821 1.00 96.69 108 THR A O 1
ATOM 833 N N . VAL A 1 109 ? 4.200 9.778 19.524 1.00 96.88 109 VAL A N 1
ATOM 834 C CA . VAL A 1 109 ? 3.735 10.990 18.836 1.00 96.88 109 VAL A CA 1
ATOM 835 C C . VAL A 1 109 ? 4.842 12.041 18.879 1.00 96.88 109 VAL A C 1
ATOM 837 O O . VAL A 1 109 ? 5.236 12.476 19.959 1.00 96.88 109 VAL A O 1
ATOM 840 N N . LEU A 1 110 ? 5.367 12.413 17.710 1.00 97.88 110 LEU A N 1
ATOM 841 C CA . LEU A 1 110 ? 6.423 13.425 17.580 1.00 97.88 110 LEU A CA 1
ATOM 842 C C . LEU A 1 110 ? 5.851 14.835 17.386 1.00 97.88 110 LEU A C 1
ATOM 844 O O . LEU A 1 110 ? 6.383 15.793 17.938 1.00 97.88 110 LEU A O 1
ATOM 848 N N . GLU A 1 111 ? 4.752 14.954 16.640 1.00 97.44 111 GLU A N 1
ATOM 849 C CA . GLU A 1 111 ? 4.072 16.214 16.334 1.00 97.44 111 GLU A CA 1
ATOM 850 C C . GLU A 1 111 ? 2.549 15.997 16.328 1.00 97.44 111 GLU A C 1
ATOM 852 O O . GLU A 1 111 ? 2.071 14.956 15.874 1.00 97.44 111 GLU A O 1
ATOM 857 N N . GLY A 1 112 ? 1.783 16.981 16.816 1.00 96.38 112 GLY A N 1
ATOM 858 C CA . GLY A 1 112 ? 0.316 16.942 16.842 1.00 96.38 112 GLY A CA 1
ATOM 859 C C . GLY A 1 112 ? -0.285 16.046 17.931 1.00 96.38 112 GLY A C 1
ATOM 860 O O . GLY A 1 112 ? 0.326 15.796 18.969 1.00 96.38 112 GLY A O 1
ATOM 861 N N . GLU A 1 113 ? -1.513 15.587 17.694 1.00 94.81 113 GLU A N 1
ATOM 862 C CA . GLU A 1 113 ? -2.248 14.679 18.578 1.00 94.81 113 GLU A CA 1
ATOM 863 C C . GLU A 1 113 ? -2.628 13.401 17.822 1.00 94.81 113 GLU A C 1
ATOM 865 O O . GLU A 1 113 ? -2.928 13.441 16.628 1.00 94.81 113 GLU A O 1
ATOM 870 N N . TRP A 1 114 ? -2.634 12.264 18.523 1.00 94.75 114 TRP A N 1
ATOM 871 C CA . TRP A 1 114 ? -3.025 10.972 17.960 1.00 94.75 114 TRP A CA 1
ATOM 872 C C . TRP A 1 114 ? -4.046 10.263 18.845 1.00 94.75 114 TRP A C 1
ATOM 874 O O . TRP A 1 114 ? -3.854 10.133 20.056 1.00 94.75 114 TRP A O 1
ATOM 884 N N . THR A 1 115 ? -5.093 9.732 18.219 1.00 93.00 115 THR A N 1
ATOM 885 C CA . THR A 1 115 ? -6.084 8.860 18.850 1.00 93.00 115 THR A CA 1
ATOM 886 C C . THR A 1 115 ? -6.448 7.708 17.914 1.00 93.00 115 THR A C 1
ATOM 888 O O . THR A 1 115 ? -6.359 7.830 16.693 1.00 93.00 115 THR A O 1
ATOM 891 N N . GLY A 1 116 ? -6.861 6.577 18.490 1.00 94.19 116 GLY A N 1
ATOM 892 C CA . GLY A 1 116 ? -7.269 5.388 17.738 1.00 94.19 116 GLY A CA 1
ATOM 893 C C . GLY A 1 116 ? -6.123 4.457 17.327 1.00 94.19 116 GLY A C 1
ATOM 894 O O . GLY A 1 116 ? -4.967 4.639 17.718 1.00 94.19 116 GLY A O 1
ATOM 895 N N . ASP A 1 117 ? -6.480 3.453 16.532 1.00 95.50 117 ASP A N 1
ATOM 896 C CA . ASP A 1 117 ? -5.619 2.377 16.048 1.00 95.50 117 ASP A CA 1
ATOM 897 C C . ASP A 1 117 ? -5.355 2.532 14.544 1.00 95.50 117 ASP A C 1
ATOM 899 O O . ASP A 1 117 ? -6.282 2.726 13.754 1.00 95.50 117 ASP A O 1
ATOM 903 N N . LEU A 1 118 ? -4.088 2.409 14.137 1.00 97.50 118 LEU A N 1
ATOM 904 C CA . LEU A 1 118 ? -3.687 2.383 12.730 1.00 97.50 118 LEU A CA 1
ATOM 905 C C . LEU A 1 118 ? -3.467 0.943 12.271 1.00 97.50 118 LEU A C 1
ATOM 907 O O . LEU A 1 118 ? -2.668 0.213 12.852 1.00 97.50 118 LEU A O 1
ATOM 911 N N . ILE A 1 119 ? -4.144 0.548 11.202 1.00 98.19 119 ILE A N 1
ATOM 912 C CA . ILE A 1 119 ? -3.968 -0.737 10.539 1.00 98.19 119 ILE A CA 1
ATOM 913 C C . ILE A 1 119 ? -3.497 -0.467 9.115 1.00 98.19 119 ILE A C 1
ATOM 915 O O . ILE A 1 119 ? -4.108 0.316 8.391 1.00 98.19 119 ILE A O 1
ATOM 919 N N . VAL A 1 120 ? -2.419 -1.133 8.715 1.00 98.56 120 VAL A N 1
ATOM 920 C CA . VAL A 1 120 ? -1.884 -1.092 7.354 1.00 98.56 120 VAL A CA 1
ATOM 921 C C . VAL A 1 120 ? -1.664 -2.522 6.894 1.00 98.56 120 VAL A C 1
ATOM 923 O O . VAL A 1 120 ? -0.911 -3.272 7.519 1.00 98.56 120 VAL A O 1
ATOM 926 N N . LEU A 1 121 ? -2.321 -2.885 5.799 1.00 98.62 121 LEU A N 1
ATOM 927 C CA . LEU A 1 121 ? -2.130 -4.143 5.089 1.00 98.62 121 LEU A CA 1
ATOM 928 C C . LEU A 1 121 ? -1.434 -3.859 3.765 1.00 98.62 121 LEU A C 1
ATOM 930 O O . LEU A 1 121 ? -1.817 -2.914 3.086 1.00 98.62 121 LEU A O 1
ATOM 934 N N . GLU A 1 122 ? -0.468 -4.681 3.379 1.00 98.19 122 GLU A N 1
ATOM 935 C CA . GLU A 1 122 ? 0.181 -4.615 2.069 1.00 98.19 122 GLU A CA 1
ATOM 936 C C . GLU A 1 122 ? -0.320 -5.744 1.167 1.00 98.19 122 GLU A C 1
ATOM 938 O O . GLU A 1 122 ? -0.433 -6.888 1.613 1.00 98.19 122 GLU A O 1
ATOM 943 N N . PHE A 1 123 ? -0.569 -5.412 -0.097 1.00 98.12 123 PHE A N 1
ATOM 944 C CA . PHE A 1 123 ? -0.907 -6.327 -1.182 1.00 98.12 123 PHE A CA 1
ATOM 945 C C . PHE A 1 123 ? 0.102 -6.184 -2.331 1.00 98.12 123 PHE A C 1
ATOM 947 O O . PHE A 1 123 ? 0.700 -5.113 -2.479 1.00 98.12 123 PHE A O 1
ATOM 954 N N . PRO A 1 124 ? 0.267 -7.224 -3.171 1.00 95.38 124 PRO A N 1
ATOM 955 C CA . PRO A 1 124 ? 1.157 -7.164 -4.331 1.00 95.38 124 PRO A CA 1
ATOM 956 C C . PRO A 1 124 ? 0.803 -6.037 -5.306 1.00 95.38 124 PRO A C 1
ATOM 958 O O . PRO A 1 124 ? 1.697 -5.407 -5.854 1.00 95.38 124 PRO A O 1
ATOM 961 N N . ASP A 1 125 ? -0.494 -5.778 -5.499 1.00 94.81 125 ASP A N 1
ATOM 962 C CA . ASP A 1 125 ? -1.013 -4.773 -6.424 1.00 94.81 125 ASP A CA 1
ATOM 963 C C . ASP A 1 125 ? -2.452 -4.344 -6.069 1.00 94.81 125 ASP A C 1
ATOM 965 O O . ASP A 1 125 ? -3.111 -4.894 -5.170 1.00 94.81 125 ASP A O 1
ATOM 969 N N . ARG A 1 126 ? -2.961 -3.363 -6.826 1.00 95.56 126 ARG A N 1
ATOM 970 C CA . ARG A 1 126 ? -4.291 -2.767 -6.638 1.00 95.56 126 ARG A CA 1
ATOM 971 C C . ARG A 1 126 ? -5.409 -3.777 -6.832 1.00 95.56 126 ARG A C 1
ATOM 973 O O . ARG A 1 126 ? -6.376 -3.778 -6.068 1.00 95.56 126 ARG A O 1
ATOM 980 N N . ALA A 1 127 ? -5.281 -4.631 -7.843 1.00 96.62 127 ALA A N 1
ATOM 981 C CA . ALA A 1 127 ? -6.289 -5.625 -8.181 1.00 96.62 127 ALA A CA 1
ATOM 982 C C . ALA A 1 127 ? -6.456 -6.650 -7.051 1.00 96.62 127 ALA A C 1
ATOM 984 O O . ALA A 1 127 ? -7.579 -7.026 -6.720 1.00 96.62 127 ALA A O 1
ATOM 985 N N . SER A 1 128 ? -5.356 -7.040 -6.411 1.00 98.06 128 SER A N 1
ATOM 986 C CA . SER A 1 128 ? -5.331 -7.950 -5.269 1.00 98.06 128 SER A CA 1
ATOM 987 C C . SER A 1 128 ? -6.014 -7.336 -4.047 1.00 98.06 128 SER A C 1
ATOM 989 O O . SER A 1 128 ? -6.879 -7.973 -3.444 1.00 98.06 128 SER A O 1
ATOM 991 N N . ALA A 1 129 ? -5.700 -6.078 -3.717 1.00 98.44 129 ALA A N 1
ATOM 992 C CA . ALA A 1 129 ? -6.324 -5.365 -2.599 1.00 98.44 129 ALA A CA 1
ATOM 993 C C . ALA A 1 129 ? -7.836 -5.165 -2.807 1.00 98.44 129 ALA A C 1
ATOM 995 O O . ALA A 1 129 ? -8.649 -5.398 -1.910 1.00 98.44 129 ALA A O 1
ATOM 996 N N . GLU A 1 130 ? -8.229 -4.762 -4.013 1.00 98.56 130 GLU A N 1
ATOM 997 C CA . GLU A 1 130 ? -9.631 -4.607 -4.378 1.00 98.56 130 GLU A CA 1
ATOM 998 C C . GLU A 1 130 ? -10.385 -5.941 -4.407 1.00 98.56 130 GLU A C 1
ATOM 1000 O O . GLU A 1 130 ? -11.524 -6.020 -3.939 1.00 98.56 130 GLU A O 1
ATOM 1005 N N . GLY A 1 131 ? -9.753 -6.989 -4.937 1.00 98.69 131 GLY A N 1
ATOM 1006 C CA . GLY A 1 131 ? -10.288 -8.346 -4.965 1.00 98.69 131 GLY A CA 1
ATOM 1007 C C . GLY A 1 131 ? -10.523 -8.887 -3.559 1.00 98.69 131 GLY A C 1
ATOM 1008 O O . GLY A 1 131 ? -11.598 -9.421 -3.285 1.00 98.69 131 GLY A O 1
ATOM 1009 N N . TRP A 1 132 ? -9.573 -8.668 -2.647 1.00 98.75 132 TRP A N 1
ATOM 1010 C CA . TRP A 1 132 ? -9.730 -8.999 -1.235 1.00 98.75 132 TRP A CA 1
ATOM 1011 C C . TRP A 1 132 ? -10.925 -8.273 -0.623 1.00 98.75 132 TRP A C 1
ATOM 1013 O O . TRP A 1 132 ? -11.815 -8.924 -0.070 1.00 98.75 132 TRP A O 1
ATOM 1023 N N . TYR A 1 133 ? -10.985 -6.945 -0.768 1.00 98.69 133 TYR A N 1
ATOM 1024 C CA . TYR A 1 133 ? -12.050 -6.152 -0.161 1.00 98.69 133 TYR A CA 1
ATOM 1025 C C . TYR A 1 133 ? -13.430 -6.562 -0.686 1.00 98.69 133 TYR A C 1
ATOM 1027 O O . TYR A 1 133 ? -14.378 -6.655 0.087 1.00 98.69 133 TYR A O 1
ATOM 1035 N N . ARG A 1 134 ? -13.560 -6.851 -1.986 1.00 98.62 134 ARG A N 1
ATOM 1036 C CA . ARG A 1 134 ? -14.829 -7.280 -2.602 1.00 98.62 134 ARG A CA 1
ATOM 1037 C C . ARG A 1 134 ? -15.142 -8.767 -2.410 1.00 98.62 134 ARG A C 1
ATOM 1039 O O . ARG A 1 134 ? -16.226 -9.194 -2.792 1.00 98.62 134 ARG A O 1
ATOM 1046 N N . SER A 1 135 ? -14.228 -9.555 -1.845 1.00 98.75 135 SER A N 1
ATOM 1047 C CA . SER A 1 135 ? -14.418 -10.999 -1.699 1.00 98.75 135 SER A CA 1
ATOM 1048 C C . SER A 1 135 ? -15.568 -11.341 -0.751 1.00 98.75 135 SER A C 1
ATOM 1050 O O . SER A 1 135 ? -15.716 -10.738 0.314 1.00 98.75 135 SER A O 1
ATOM 1052 N N . ASP A 1 136 ? -16.322 -12.394 -1.078 1.00 98.69 136 ASP A N 1
ATOM 1053 C CA . ASP A 1 136 ? -17.380 -12.921 -0.207 1.00 98.69 136 ASP A CA 1
ATOM 1054 C C . ASP A 1 136 ? -16.851 -13.292 1.184 1.00 98.69 136 ASP A C 1
ATOM 1056 O O . ASP A 1 136 ? -17.572 -13.224 2.176 1.00 98.69 136 ASP A O 1
ATOM 1060 N N . ALA A 1 137 ? -15.590 -13.722 1.274 1.00 98.50 137 ALA A N 1
ATOM 1061 C CA . ALA A 1 137 ? -14.955 -14.067 2.540 1.00 98.50 137 ALA A CA 1
ATOM 1062 C C . ALA A 1 137 ? -14.758 -12.844 3.438 1.00 98.50 137 ALA A C 1
ATOM 1064 O O . ALA A 1 137 ? -15.167 -12.881 4.598 1.00 98.50 137 ALA A O 1
ATOM 1065 N N . TYR A 1 138 ? -14.195 -11.760 2.901 1.00 98.75 138 TYR A N 1
ATOM 1066 C CA . TYR A 1 138 ? -13.999 -10.535 3.667 1.00 98.75 138 TYR A CA 1
ATOM 1067 C C . TYR A 1 138 ? -15.322 -9.820 3.958 1.00 98.75 138 TYR A C 1
ATOM 1069 O O . TYR A 1 138 ? -15.577 -9.436 5.099 1.00 98.75 138 TYR A O 1
ATOM 1077 N N . GLN A 1 139 ? -16.215 -9.720 2.969 1.00 98.81 139 GLN A N 1
ATOM 1078 C CA . GLN A 1 139 ? -17.522 -9.076 3.135 1.00 98.81 139 GLN A CA 1
ATOM 1079 C C . GLN A 1 139 ? -18.386 -9.755 4.207 1.00 98.81 139 GLN A C 1
ATOM 1081 O O . GLN A 1 139 ? -19.137 -9.075 4.900 1.00 98.81 139 GLN A O 1
ATOM 1086 N N . ARG A 1 140 ? -18.241 -11.072 4.424 1.00 98.69 140 ARG A N 1
ATOM 1087 C CA . ARG A 1 140 ? -18.930 -11.784 5.517 1.00 98.69 140 ARG A CA 1
ATOM 1088 C C . ARG A 1 140 ? -18.474 -11.366 6.915 1.00 98.69 140 ARG A C 1
ATOM 1090 O O . ARG A 1 140 ? -19.291 -11.384 7.831 1.00 98.69 140 ARG A O 1
ATOM 1097 N N . ILE A 1 141 ? -17.198 -11.024 7.097 1.00 98.62 141 ILE A N 1
ATOM 1098 C CA . ILE A 1 141 ? -16.658 -10.629 8.410 1.00 98.62 141 ILE A CA 1
ATOM 1099 C C . ILE A 1 141 ? -16.616 -9.110 8.603 1.00 98.62 141 ILE A C 1
ATOM 1101 O O . ILE A 1 141 ? -16.498 -8.648 9.733 1.00 98.62 141 ILE A O 1
ATOM 1105 N N . LEU A 1 142 ? -16.726 -8.324 7.529 1.00 98.56 142 LEU A N 1
ATOM 1106 C CA . LEU A 1 142 ? -16.648 -6.864 7.568 1.00 98.56 142 LEU A CA 1
ATOM 1107 C C . LEU A 1 142 ? -17.646 -6.217 8.559 1.00 98.56 142 LEU A C 1
ATOM 1109 O O . LEU A 1 142 ? -17.185 -5.397 9.361 1.00 98.56 142 LEU A O 1
ATOM 1113 N N . PRO A 1 143 ? -18.944 -6.602 8.603 1.00 98.62 143 PRO A N 1
ATOM 1114 C CA . PRO A 1 143 ? -19.910 -6.045 9.556 1.00 98.62 143 PRO A CA 1
ATOM 1115 C C . PRO A 1 143 ? -19.505 -6.222 11.019 1.00 98.62 143 PRO A C 1
ATOM 1117 O O . PRO A 1 143 ? -19.705 -5.327 11.836 1.00 98.62 143 PRO A O 1
ATOM 1120 N N . LEU A 1 144 ? -18.838 -7.337 11.344 1.00 98.56 144 LEU A N 1
ATOM 1121 C CA . LEU A 1 144 ? -18.365 -7.613 12.701 1.00 98.56 144 LEU A CA 1
ATOM 1122 C C . LEU A 1 144 ? -17.441 -6.501 13.220 1.00 98.56 144 LEU A C 1
ATOM 1124 O O . LEU A 1 144 ? -17.454 -6.195 14.414 1.00 98.56 144 LEU A O 1
ATOM 1128 N N . ARG A 1 145 ? -16.677 -5.869 12.319 1.00 98.06 145 ARG A N 1
ATOM 1129 C CA . ARG A 1 145 ? -15.853 -4.697 12.616 1.00 98.06 145 ARG A CA 1
ATOM 1130 C C . ARG A 1 145 ? -16.631 -3.391 12.484 1.00 98.06 145 ARG A C 1
ATOM 1132 O O . ARG A 1 145 ? -16.557 -2.579 13.397 1.00 98.06 145 ARG A O 1
ATOM 1139 N N . THR A 1 146 ? -17.331 -3.155 11.373 1.00 98.25 146 THR A N 1
ATOM 1140 C CA . THR A 1 146 ? -17.954 -1.840 11.103 1.00 98.25 146 THR A CA 1
ATOM 1141 C C . THR A 1 146 ? -19.094 -1.503 12.057 1.00 98.25 146 THR A C 1
ATOM 1143 O O . THR A 1 146 ? -19.333 -0.330 12.315 1.00 98.25 146 THR A O 1
ATOM 1146 N N . ASP A 1 147 ? -19.747 -2.507 12.640 1.00 98.31 147 ASP A N 1
ATOM 1147 C CA . ASP A 1 147 ? -20.785 -2.291 13.650 1.00 98.31 147 ASP A CA 1
ATOM 1148 C C . ASP A 1 147 ? -20.183 -2.022 15.042 1.00 98.31 147 ASP A C 1
ATOM 1150 O O . ASP A 1 147 ? -20.874 -1.555 15.948 1.00 98.31 147 ASP A O 1
ATOM 1154 N N . ASN A 1 148 ? -18.888 -2.301 15.239 1.00 98.38 148 ASN A N 1
ATOM 1155 C CA . ASN A 1 148 ? -18.203 -2.235 16.535 1.00 98.38 148 ASN A CA 1
ATOM 1156 C C . ASN A 1 148 ? -17.016 -1.261 16.574 1.00 98.38 148 ASN A C 1
ATOM 1158 O O . ASN A 1 148 ? -16.372 -1.151 17.613 1.00 98.38 148 ASN A O 1
ATOM 1162 N N . ALA A 1 149 ? -16.736 -0.541 15.492 1.00 97.31 149 ALA A N 1
ATOM 1163 C CA . ALA A 1 149 ? -15.694 0.477 15.420 1.00 97.31 149 ALA A CA 1
ATOM 1164 C C . ALA A 1 149 ? -16.090 1.566 14.420 1.00 97.31 149 ALA A C 1
ATOM 1166 O O . ALA A 1 149 ? -16.705 1.277 13.394 1.00 97.31 149 ALA A O 1
ATOM 1167 N N . ALA A 1 150 ? -15.687 2.802 14.692 1.00 97.50 150 ALA A N 1
ATOM 1168 C CA . ALA A 1 150 ? -15.785 3.906 13.749 1.00 97.50 150 ALA A CA 1
ATOM 1169 C C . ALA A 1 150 ? -14.417 4.163 13.100 1.00 97.50 150 ALA A C 1
ATOM 1171 O O . ALA A 1 150 ? -13.386 3.708 13.594 1.00 97.50 150 ALA A O 1
ATOM 1172 N N . GLY A 1 151 ? -14.400 4.847 11.959 1.00 95.81 151 GLY A N 1
ATOM 1173 C CA . GLY A 1 151 ? -13.154 5.214 11.294 1.00 95.81 151 GLY A CA 1
ATOM 1174 C C . GLY A 1 151 ? -13.231 5.181 9.779 1.00 95.81 151 GLY A C 1
ATOM 1175 O O . GLY A 1 151 ? -14.287 4.952 9.187 1.00 95.81 151 GLY A O 1
ATOM 1176 N N . THR A 1 152 ? -12.077 5.393 9.154 1.00 97.88 152 THR A N 1
ATOM 1177 C CA . THR A 1 152 ? -11.936 5.403 7.694 1.00 97.88 152 THR A CA 1
ATOM 1178 C C . THR A 1 152 ? -11.072 4.232 7.260 1.00 97.88 152 THR A C 1
ATOM 1180 O O . THR A 1 152 ? -10.055 3.948 7.889 1.00 97.88 152 THR A O 1
ATOM 1183 N N . ALA A 1 153 ? -11.467 3.566 6.176 1.00 98.06 153 ALA A N 1
ATOM 1184 C CA . ALA A 1 153 ? -10.649 2.575 5.493 1.00 98.06 153 ALA A CA 1
ATOM 1185 C C . ALA A 1 153 ? -10.578 2.908 4.000 1.00 98.06 153 ALA A C 1
ATOM 1187 O O . ALA A 1 153 ? -11.605 3.205 3.390 1.00 98.06 153 ALA A O 1
ATOM 1188 N N . PHE A 1 154 ? -9.384 2.867 3.419 1.00 98.62 154 PHE A N 1
ATOM 1189 C CA . PHE A 1 154 ? -9.156 3.172 2.008 1.00 98.62 154 PHE A CA 1
ATOM 1190 C C . PHE A 1 154 ? -7.991 2.354 1.448 1.00 98.62 154 PHE A C 1
ATOM 1192 O O . PHE A 1 154 ? -7.188 1.796 2.195 1.00 98.62 154 PHE A O 1
ATOM 1199 N N . LEU A 1 155 ? -7.911 2.285 0.119 1.00 98.50 155 LEU A N 1
ATOM 1200 C CA . LEU A 1 155 ? -6.794 1.674 -0.595 1.00 98.50 155 LEU A CA 1
ATOM 1201 C C . LEU A 1 155 ? -5.929 2.774 -1.216 1.00 98.50 155 LEU A C 1
ATOM 1203 O O . LEU A 1 155 ? -6.460 3.649 -1.903 1.00 98.50 155 LEU A O 1
ATOM 1207 N N . ILE A 1 156 ? -4.611 2.697 -1.080 1.00 97.75 156 ILE A N 1
ATOM 1208 C CA . ILE A 1 156 ? -3.664 3.640 -1.690 1.00 97.75 156 ILE A CA 1
ATOM 1209 C C . ILE A 1 156 ? -2.464 2.891 -2.271 1.00 97.75 156 ILE A C 1
ATOM 1211 O O . ILE A 1 156 ? -2.034 1.899 -1.691 1.00 97.75 156 ILE A O 1
ATOM 1215 N N . ASP A 1 157 ? -1.946 3.335 -3.414 1.00 95.31 157 ASP A N 1
ATOM 1216 C CA . ASP A 1 157 ? -0.741 2.734 -3.991 1.00 95.31 157 ASP A CA 1
ATOM 1217 C C . ASP A 1 157 ? 0.491 3.347 -3.340 1.00 95.31 157 ASP A C 1
ATOM 1219 O O . ASP A 1 157 ? 0.520 4.537 -3.017 1.00 95.31 157 ASP A O 1
ATOM 1223 N N . GLY A 1 158 ? 1.491 2.504 -3.126 1.00 91.69 158 GLY A N 1
ATOM 1224 C CA . GLY A 1 158 ? 2.825 2.916 -2.751 1.00 91.69 158 GLY A CA 1
ATOM 1225 C C . GLY A 1 158 ? 3.554 3.587 -3.904 1.00 91.69 158 GLY A C 1
ATOM 1226 O O . GLY A 1 158 ? 3.061 3.715 -5.024 1.00 91.69 158 GLY A O 1
ATOM 1227 N N . VAL A 1 159 ? 4.774 3.990 -3.602 1.00 88.69 159 VAL A N 1
ATOM 1228 C CA . VAL A 1 159 ? 5.741 4.493 -4.571 1.00 88.69 159 VAL A CA 1
ATOM 1229 C C . VAL A 1 159 ? 6.906 3.512 -4.643 1.00 88.69 159 VAL A C 1
ATOM 1231 O O . VAL A 1 159 ? 7.063 2.679 -3.747 1.00 88.69 159 VAL A O 1
ATOM 1234 N N . ASP A 1 160 ? 7.696 3.585 -5.708 1.00 81.94 160 ASP A N 1
ATOM 1235 C CA . ASP A 1 160 ? 8.921 2.796 -5.809 1.00 81.94 160 ASP A CA 1
ATOM 1236 C C . ASP A 1 160 ? 10.028 3.322 -4.873 1.00 81.94 160 ASP A C 1
ATOM 1238 O O . ASP A 1 160 ? 9.952 4.429 -4.332 1.00 81.94 160 ASP A O 1
ATOM 1242 N N . ASP A 1 161 ? 11.079 2.519 -4.694 1.00 79.44 161 ASP A N 1
ATOM 1243 C CA . ASP A 1 161 ? 12.223 2.850 -3.832 1.00 79.44 161 ASP A CA 1
ATOM 1244 C C . ASP A 1 161 ? 13.052 4.045 -4.344 1.00 79.44 161 ASP A C 1
ATOM 1246 O O . ASP A 1 161 ? 13.871 4.596 -3.604 1.00 79.44 161 ASP A O 1
ATOM 1250 N N . ALA A 1 162 ? 12.874 4.446 -5.606 1.00 82.06 162 ALA A N 1
ATOM 1251 C CA . ALA A 1 162 ? 13.552 5.590 -6.203 1.00 82.06 162 ALA A CA 1
ATOM 1252 C C . ALA A 1 162 ? 12.764 6.901 -6.036 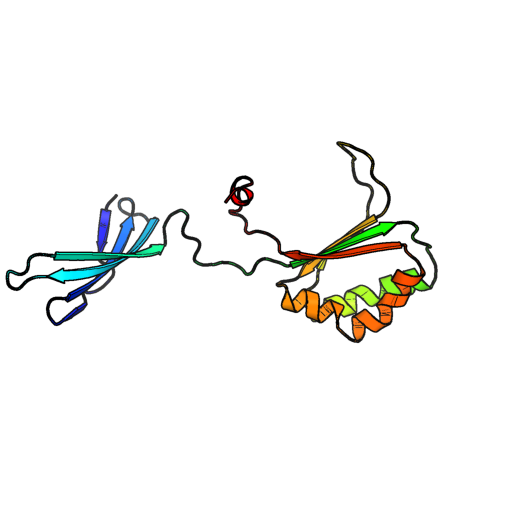1.00 82.06 162 ALA A C 1
ATOM 1254 O O . ALA A 1 162 ? 13.294 7.965 -6.373 1.00 82.06 162 ALA A O 1
ATOM 1255 N N . HIS A 1 163 ? 11.539 6.846 -5.503 1.00 80.25 163 HIS A N 1
ATOM 1256 C CA . HIS A 1 163 ? 10.684 8.009 -5.326 1.00 80.25 163 HIS A CA 1
ATOM 1257 C C . HIS A 1 163 ? 11.345 9.081 -4.460 1.00 80.25 163 HIS A C 1
ATOM 1259 O O . HIS A 1 163 ? 11.703 8.866 -3.297 1.00 80.25 163 HIS A O 1
ATOM 1265 N N . ALA A 1 164 ? 11.448 10.283 -5.019 1.00 86.12 164 ALA A N 1
ATOM 1266 C CA . ALA A 1 164 ? 11.906 11.464 -4.317 1.00 86.12 164 ALA A CA 1
ATOM 1267 C C . ALA A 1 164 ? 10.718 12.361 -3.967 1.00 86.12 164 ALA A C 1
ATOM 1269 O O . ALA A 1 164 ? 9.810 12.564 -4.768 1.00 86.12 164 ALA A O 1
ATOM 1270 N N . ALA A 1 165 ? 10.774 13.019 -2.807 1.00 76.25 165 ALA A N 1
ATOM 1271 C CA . ALA A 1 165 ? 9.721 13.942 -2.374 1.00 76.25 165 ALA A CA 1
ATOM 1272 C C . ALA A 1 165 ? 9.395 15.038 -3.411 1.00 76.25 165 ALA A C 1
ATOM 1274 O O . ALA A 1 165 ? 8.268 15.514 -3.469 1.00 76.25 165 ALA A O 1
ATOM 1275 N N . THR A 1 166 ? 10.358 15.440 -4.248 1.00 88.44 166 THR A N 1
ATOM 1276 C CA . THR A 1 166 ? 10.160 16.431 -5.319 1.00 88.44 166 T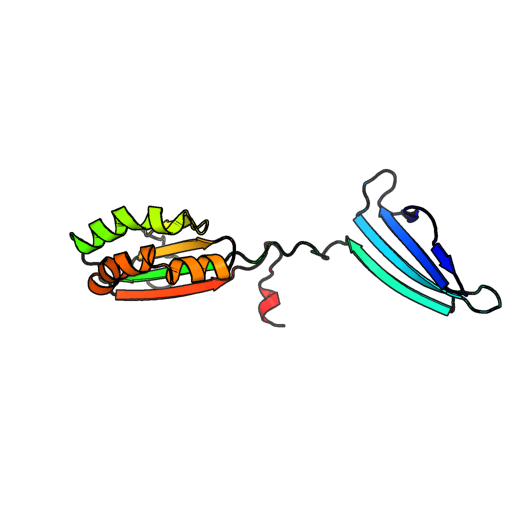HR A CA 1
ATOM 1277 C C . THR A 1 166 ? 9.339 15.923 -6.501 1.00 88.44 166 THR A C 1
ATOM 1279 O O . THR A 1 166 ? 8.900 16.737 -7.311 1.00 88.44 166 THR A O 1
ATOM 1282 N N . ASP A 1 167 ? 9.119 14.615 -6.627 1.00 76.25 167 ASP A N 1
ATOM 1283 C CA . ASP A 1 167 ? 8.362 14.042 -7.743 1.00 76.25 167 ASP A CA 1
ATOM 1284 C C . ASP A 1 167 ? 6.886 14.470 -7.722 1.00 76.25 167 ASP A C 1
ATOM 1286 O O . ASP A 1 167 ? 6.255 14.508 -8.773 1.00 76.25 167 ASP A O 1
ATOM 1290 N N . ILE A 1 168 ? 6.359 14.897 -6.566 1.00 79.44 168 ILE A N 1
ATOM 1291 C CA . ILE A 1 168 ? 4.992 15.434 -6.430 1.00 79.44 168 ILE A CA 1
ATOM 1292 C C . ILE A 1 168 ? 4.804 16.825 -7.057 1.00 79.44 168 ILE A C 1
ATOM 1294 O O . ILE A 1 168 ? 3.674 17.288 -7.179 1.00 79.44 168 ILE A O 1
ATOM 1298 N N . LEU A 1 169 ? 5.893 17.536 -7.372 1.00 82.19 169 LEU A N 1
ATOM 1299 C CA . LEU A 1 169 ? 5.850 18.904 -7.909 1.00 82.19 169 LEU A CA 1
ATOM 1300 C C . LEU A 1 169 ? 5.784 18.946 -9.443 1.00 82.19 169 LEU A C 1
ATOM 1302 O O . LEU A 1 169 ? 5.838 20.035 -10.017 1.00 82.19 169 LEU A O 1
ATOM 1306 N N . ARG A 1 170 ? 5.755 17.780 -10.092 1.00 67.12 170 ARG A N 1
ATOM 1307 C CA . ARG A 1 170 ? 5.741 17.640 -11.551 1.00 67.12 170 ARG A CA 1
ATOM 1308 C C . ARG A 1 170 ? 4.339 17.759 -12.136 1.00 67.12 170 ARG A C 1
ATOM 1310 O O . ARG A 1 170 ? 3.368 17.377 -11.451 1.00 67.12 170 ARG A O 1
#

Sequence (170 aa):
MRFRLLGDVDAHHGQARFRWALAPVDSEPVVIGFDVVTVNDDGLITTVLGFLDRAPGLNDEVEPARTYAVAHLHDVRMGDGIVGYLNGIDDTLRPFGGKFIIHGGRPTVLEGEWTGDLIVLEFPDRASAEGWYRSDAYQRILPLRTDNAAGTAFLIDGVDDAHAATDILR

pLDDT: mean 92.67, std 9.41, range [50.56, 98.81]

Foldseek 3Di:
DDKDWDDDWDDDDQKIKTKIFDDDPPDDGQWIWMWMFGADPVRHTDDIDIGTPHHVVDDPDPQAFKKKKKWFWAQAADDPLVVLLVVQVVVLLVVLVKDWPAFFDDDDDPDDDDGGGITIIIGSYDCSVVCSCPDPSNVVSVCSGPVRIDTDIDMDTHDDPPDDPCVVVD

Secondary structure (DSSP, 8-state):
-EEEE-S--EEETTEEEEEEEEESTTS--SEEEEEEEEE-TTS-EEEEEEEEEE-TT-----PPPPEEEEEEEES---SHHHHHHHHHHHHHHGGGT-EEEEE-------SS---SEEEEEEESSHHHHHHHHHSHHHHHHHHHHHTT-EEEEEEEE---TT--GGGGG-

Radius of gyration: 26.68 Å; chains: 1; bounding box: 58×35×73 Å

Organism: NCBI:txid1783498

InterPro domains:
  IPR010753 Domain of unknown function DUF1330 [PF07045] (67-159)
  IPR011008 Dimeric alpha-beta barrel [SSF54909] (67-159)
  IPR032710 NTF2-like domain superfamily [SSF54427] (2-53)